Protein AF-A0A7X1LNG6-F1 (afdb_monomer_lite)

Sequence (52 aa):
MFNTAIGINKLRNKQGTGHGRPWLPTIKESEAKAAIEMAGVISSYMIDKLSN

pLDDT: mean 83.3, std 14.48, range [51.88, 97.56]

Radius of gyration: 12.41 Å; chains: 1; bounding box: 32×22×32 Å

Organism: Klebsiella pneumoniae (NCBI:txid573)

Structure (mmCIF, N/CA/C/O backbone):
data_AF-A0A7X1LNG6-F1
#
_entry.id   AF-A0A7X1LNG6-F1
#
loop_
_atom_site.group_PDB
_atom_site.id
_atom_site.type_symbol
_atom_site.label_atom_id
_atom_site.label_alt_id
_atom_site.label_comp_id
_atom_site.label_asym_id
_atom_site.label_entity_id
_atom_site.label_seq_id
_atom_site.pdbx_PDB_ins_code
_atom_site.Cartn_x
_atom_site.Cartn_y
_atom_site.Cartn_z
_atom_site.occupancy
_atom_site.B_iso_or_equiv
_atom_site.auth_seq_id
_atom_site.auth_comp_id
_atom_site.auth_asym_id
_atom_site.auth_atom_id
_atom_site.pdbx_PDB_model_num
ATOM 1 N N . MET A 1 1 ? -6.896 -7.144 4.274 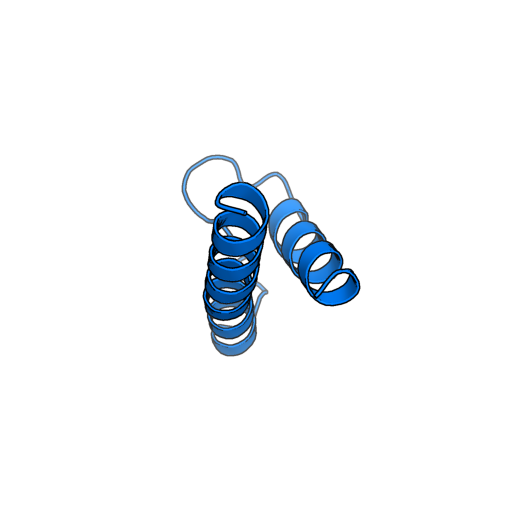1.00 86.81 1 MET A N 1
ATOM 2 C CA . MET A 1 1 ? -6.272 -5.888 4.756 1.00 86.81 1 MET A CA 1
ATOM 3 C C . MET A 1 1 ? -4.829 -6.071 5.212 1.00 86.81 1 MET A C 1
ATOM 5 O O . MET A 1 1 ? -3.970 -5.446 4.613 1.00 86.81 1 MET A O 1
ATOM 9 N N . PHE A 1 2 ? -4.526 -6.937 6.189 1.00 92.69 2 PHE A N 1
ATOM 10 C CA . PHE A 1 2 ? -3.158 -7.112 6.715 1.00 92.69 2 PHE A CA 1
ATOM 11 C C . PHE A 1 2 ? -2.090 -7.433 5.645 1.00 92.69 2 PH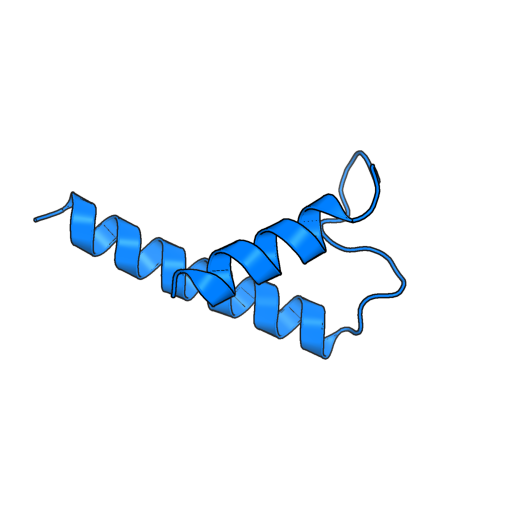E A C 1
ATOM 13 O O . PHE A 1 2 ? -1.136 -6.678 5.480 1.00 92.69 2 PHE A O 1
ATOM 20 N N . ASN A 1 3 ? -2.282 -8.491 4.845 1.00 95.44 3 ASN A N 1
ATOM 21 C CA . ASN A 1 3 ? -1.325 -8.859 3.788 1.00 95.44 3 ASN A CA 1
ATOM 22 C C . ASN A 1 3 ? -1.180 -7.773 2.711 1.00 95.44 3 ASN A C 1
ATOM 24 O O . ASN A 1 3 ? -0.084 -7.540 2.206 1.00 95.44 3 ASN A O 1
ATOM 28 N N . THR A 1 4 ? -2.271 -7.070 2.398 1.00 93.81 4 THR A N 1
ATOM 29 C CA . THR A 1 4 ? -2.263 -5.932 1.473 1.00 93.81 4 THR A CA 1
ATOM 30 C C . THR A 1 4 ? -1.414 -4.785 2.022 1.00 93.81 4 THR A C 1
ATOM 32 O O . THR A 1 4 ? -0.559 -4.272 1.307 1.00 93.81 4 THR A O 1
ATOM 35 N N . ALA A 1 5 ? -1.571 -4.438 3.304 1.00 93.12 5 ALA A N 1
ATOM 36 C CA . ALA A 1 5 ? -0.770 -3.409 3.969 1.00 93.12 5 ALA A CA 1
ATOM 37 C C . ALA A 1 5 ? 0.730 -3.753 3.963 1.00 93.12 5 ALA A C 1
ATOM 39 O O . ALA A 1 5 ? 1.567 -2.904 3.654 1.00 93.12 5 ALA A O 1
ATOM 40 N N . ILE A 1 6 ? 1.080 -5.018 4.232 1.00 92.75 6 ILE A N 1
ATOM 41 C CA . ILE A 1 6 ? 2.467 -5.499 4.140 1.00 92.75 6 ILE A CA 1
ATOM 42 C C . ILE A 1 6 ? 2.999 -5.366 2.708 1.00 92.75 6 ILE A C 1
ATOM 44 O O . ILE A 1 6 ? 4.121 -4.897 2.518 1.00 92.75 6 ILE A O 1
ATOM 48 N N . GLY A 1 7 ? 2.214 -5.759 1.701 1.00 90.81 7 GLY A N 1
ATOM 49 C CA . GLY A 1 7 ? 2.592 -5.654 0.289 1.00 90.81 7 GLY A CA 1
ATOM 50 C C . GLY A 1 7 ? 2.871 -4.213 -0.147 1.00 90.81 7 GLY A C 1
ATOM 51 O O . GLY A 1 7 ? 3.915 -3.945 -0.740 1.00 90.81 7 GLY A O 1
ATOM 52 N N . ILE A 1 8 ? 1.996 -3.277 0.227 1.00 89.69 8 ILE A N 1
ATOM 53 C CA . ILE A 1 8 ? 2.159 -1.837 -0.035 1.00 89.69 8 ILE A CA 1
ATOM 54 C C . ILE A 1 8 ? 3.438 -1.307 0.623 1.00 89.69 8 ILE A C 1
ATOM 56 O O . ILE A 1 8 ? 4.238 -0.634 -0.025 1.00 89.69 8 ILE A O 1
ATOM 60 N N . ASN A 1 9 ? 3.686 -1.657 1.887 1.00 86.94 9 ASN A N 1
ATOM 61 C CA . ASN A 1 9 ? 4.903 -1.234 2.584 1.00 86.94 9 ASN A CA 1
ATOM 62 C C . ASN A 1 9 ? 6.172 -1.801 1.932 1.00 86.94 9 ASN A C 1
ATOM 64 O O . ASN A 1 9 ? 7.176 -1.096 1.834 1.00 86.94 9 ASN A O 1
ATOM 68 N N . LYS A 1 10 ? 6.133 -3.042 1.433 1.00 84.62 10 LYS A N 1
ATOM 69 C CA . LYS A 1 10 ? 7.243 -3.627 0.665 1.00 84.62 10 LYS A CA 1
ATOM 70 C C . LYS A 1 10 ? 7.474 -2.901 -0.661 1.00 84.62 10 LYS A C 1
ATOM 72 O O . LYS A 1 10 ? 8.627 -2.675 -1.013 1.00 84.62 10 LYS A O 1
ATOM 77 N N . LEU A 1 11 ? 6.408 -2.515 -1.369 1.00 80.19 11 LEU A N 1
ATOM 78 C CA . LEU A 1 11 ? 6.500 -1.708 -2.594 1.00 80.19 11 LEU A CA 1
ATOM 79 C C . LEU A 1 11 ? 7.130 -0.336 -2.312 1.00 80.19 11 LEU A C 1
ATOM 81 O O . LEU A 1 11 ? 7.991 0.104 -3.072 1.00 80.19 11 LEU A O 1
ATOM 85 N N . ARG A 1 12 ? 6.756 0.297 -1.194 1.00 75.88 12 ARG A N 1
ATOM 86 C CA . ARG A 1 12 ? 7.239 1.626 -0.788 1.00 75.88 12 ARG A CA 1
ATOM 87 C C . ARG A 1 12 ? 8.708 1.600 -0.373 1.00 75.88 12 ARG A C 1
ATOM 89 O O . ARG A 1 12 ? 9.467 2.505 -0.687 1.00 75.88 12 ARG A O 1
ATOM 96 N N . ASN A 1 13 ? 9.116 0.553 0.339 1.00 69.31 13 ASN A N 1
ATOM 97 C CA . ASN A 1 13 ? 10.455 0.449 0.916 1.00 69.31 13 ASN A CA 1
ATOM 98 C C . ASN A 1 13 ? 11.499 -0.125 -0.066 1.00 69.31 13 ASN A C 1
ATOM 100 O O . ASN A 1 13 ? 12.618 -0.415 0.356 1.00 69.31 13 ASN A O 1
ATOM 104 N N . LYS A 1 14 ? 11.158 -0.358 -1.346 1.00 59.59 14 LYS A N 1
ATOM 105 C CA . LYS A 1 14 ? 11.965 -1.247 -2.195 1.00 59.59 14 LYS A CA 1
ATOM 106 C C . LYS A 1 14 ? 13.356 -0.717 -2.561 1.00 59.59 14 LYS A C 1
ATOM 108 O O . LYS A 1 14 ? 14.233 -1.547 -2.737 1.00 59.59 14 LYS A O 1
ATOM 113 N N . GLN A 1 15 ? 13.633 0.582 -2.599 1.00 53.34 15 GLN A N 1
ATOM 114 C CA . GLN A 1 15 ? 15.006 1.118 -2.541 1.00 53.34 15 GLN A CA 1
ATOM 115 C C . GLN A 1 15 ? 14.930 2.530 -1.974 1.00 53.34 15 GLN A C 1
ATOM 117 O O . GLN A 1 15 ? 13.918 3.189 -2.176 1.00 53.34 15 GLN A O 1
ATOM 122 N N . GLY A 1 16 ? 15.972 2.990 -1.281 1.00 54.12 16 GLY A N 1
ATOM 123 C CA . GLY A 1 16 ? 16.077 4.328 -0.689 1.00 54.12 16 GLY A CA 1
ATOM 124 C C . GLY A 1 16 ? 16.039 5.489 -1.692 1.00 54.12 16 GLY A C 1
ATOM 125 O O . GLY A 1 16 ? 16.963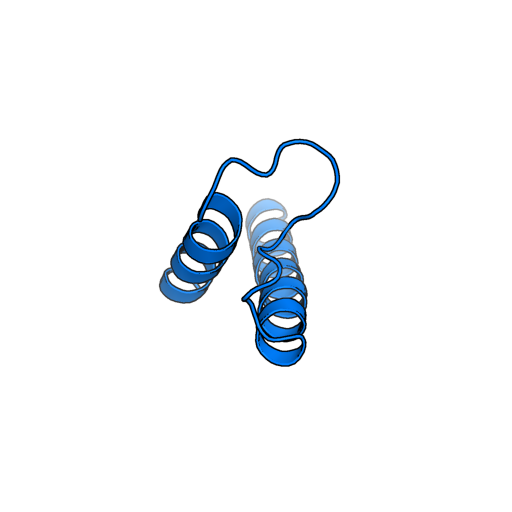 6.295 -1.734 1.00 54.12 16 GLY A O 1
ATOM 126 N N . THR A 1 17 ? 14.969 5.611 -2.478 1.00 52.47 17 THR A N 1
ATOM 127 C CA . THR A 1 17 ? 14.629 6.778 -3.288 1.00 52.47 17 THR A CA 1
ATOM 128 C C . THR A 1 17 ? 14.117 7.860 -2.348 1.00 52.47 17 THR A C 1
ATOM 130 O O . THR A 1 17 ? 12.920 8.117 -2.226 1.00 52.47 17 THR A O 1
ATOM 133 N N . GLY A 1 18 ? 15.056 8.441 -1.604 1.00 53.44 18 GLY A N 1
ATOM 134 C CA . GLY A 1 18 ? 14.830 9.655 -0.846 1.00 53.44 18 GLY A CA 1
ATOM 135 C C . GLY A 1 18 ? 14.206 10.736 -1.731 1.00 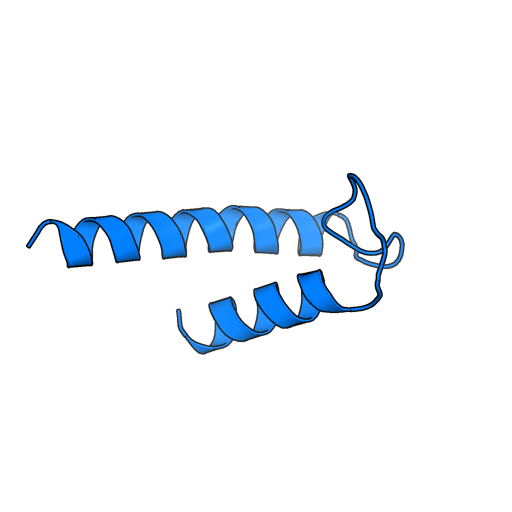53.44 18 GLY A C 1
ATOM 136 O O . GLY A 1 18 ? 14.541 10.863 -2.905 1.00 53.44 18 GLY A O 1
ATOM 137 N N . HIS A 1 19 ? 13.309 11.509 -1.120 1.00 51.88 19 HIS A N 1
ATOM 138 C CA . HIS A 1 19 ? 12.675 12.722 -1.641 1.00 51.88 19 HIS A CA 1
ATOM 139 C C . HIS A 1 19 ? 11.774 12.551 -2.884 1.00 51.88 19 HIS A C 1
ATOM 141 O O . HIS A 1 19 ? 12.191 12.658 -4.032 1.00 51.88 19 HIS A O 1
ATOM 147 N N . GLY A 1 20 ? 10.469 12.389 -2.625 1.00 59.69 20 GLY A N 1
ATOM 148 C CA . GLY A 1 20 ? 9.395 12.802 -3.541 1.00 59.69 20 GLY A CA 1
ATOM 149 C C . GLY A 1 20 ? 8.776 11.727 -4.437 1.00 59.69 20 GLY A C 1
ATOM 150 O O . GLY A 1 20 ? 7.690 11.957 -4.963 1.00 59.69 20 GLY A O 1
ATOM 151 N N . ARG A 1 21 ? 9.392 10.547 -4.590 1.00 65.38 21 ARG A N 1
ATOM 1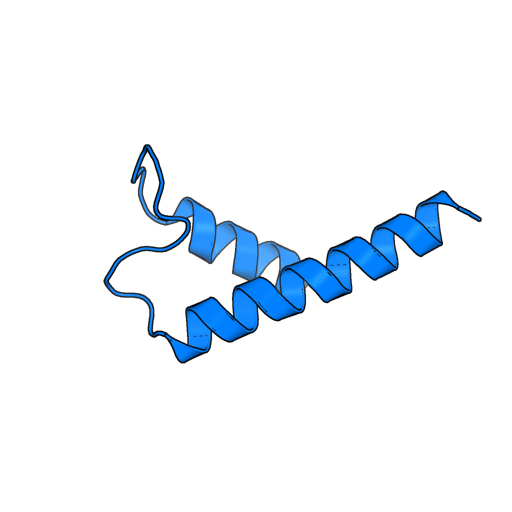52 C CA . ARG A 1 21 ? 8.802 9.429 -5.352 1.00 65.38 21 ARG A CA 1
ATOM 153 C C . ARG A 1 21 ? 8.431 8.267 -4.423 1.00 65.38 21 ARG A C 1
ATOM 155 O O . ARG A 1 21 ? 9.333 7.591 -3.939 1.00 65.38 21 ARG A O 1
ATOM 162 N N . PRO A 1 22 ? 7.128 8.010 -4.187 1.00 68.50 22 PRO A N 1
ATOM 163 C CA . PRO A 1 22 ? 6.679 6.912 -3.324 1.00 68.50 22 PRO A CA 1
ATOM 164 C C . PRO A 1 22 ? 7.035 5.513 -3.846 1.00 68.50 22 PRO A C 1
ATOM 166 O O . PRO A 1 22 ? 7.062 4.563 -3.069 1.00 68.50 22 PRO A O 1
ATOM 169 N N . TRP A 1 23 ? 7.280 5.387 -5.155 1.00 74.75 23 TRP A N 1
ATOM 170 C CA . TRP A 1 23 ? 7.444 4.120 -5.864 1.00 74.75 23 TRP A CA 1
ATOM 171 C C . TRP A 1 23 ? 8.677 4.154 -6.771 1.00 74.75 23 TRP A C 1
ATOM 173 O O . TRP A 1 23 ? 9.029 5.199 -7.327 1.00 74.75 23 TRP A O 1
ATOM 183 N N . LEU A 1 24 ? 9.310 2.994 -6.962 1.00 75.25 24 LEU A N 1
ATOM 184 C CA . LEU A 1 24 ? 10.399 2.840 -7.925 1.00 75.25 24 LEU A CA 1
ATOM 185 C C . LEU A 1 24 ? 9.897 3.060 -9.362 1.00 75.25 24 LEU A C 1
ATOM 187 O O . LEU A 1 24 ? 8.789 2.630 -9.676 1.00 75.25 24 LEU A O 1
ATOM 191 N N . PRO A 1 25 ? 10.725 3.613 -10.271 1.00 76.06 25 PRO A N 1
ATOM 192 C CA . PRO A 1 25 ? 10.367 3.778 -11.686 1.00 76.06 25 PRO A CA 1
ATOM 193 C C . PRO A 1 25 ? 10.023 2.468 -12.414 1.00 76.06 25 PRO A C 1
ATOM 195 O O . PRO A 1 25 ? 9.456 2.493 -13.497 1.00 76.06 25 PRO A O 1
ATOM 198 N N . THR A 1 26 ? 10.404 1.328 -11.837 1.00 82.25 26 THR A N 1
ATOM 199 C CA . THR A 1 26 ? 10.149 -0.016 -12.365 1.00 82.25 26 THR A CA 1
ATOM 200 C C . THR A 1 26 ? 8.776 -0.572 -11.985 1.00 82.25 26 THR A C 1
ATOM 202 O O . THR A 1 26 ? 8.391 -1.619 -12.500 1.00 82.25 26 THR A O 1
ATOM 205 N N . ILE A 1 27 ? 8.046 0.097 -11.087 1.00 85.06 27 ILE A N 1
ATOM 206 C CA . ILE A 1 27 ? 6.677 -0.272 -10.717 1.00 85.06 27 ILE A CA 1
ATOM 207 C C . ILE A 1 27 ? 5.730 0.212 -11.815 1.00 85.06 27 ILE A C 1
ATOM 209 O O . ILE A 1 27 ? 5.815 1.363 -12.252 1.00 85.06 27 ILE A O 1
ATOM 213 N N . LYS A 1 28 ? 4.815 -0.657 -12.258 1.00 88.44 28 LYS A N 1
ATOM 214 C CA . LYS A 1 28 ? 3.819 -0.274 -13.264 1.00 88.44 28 LYS A CA 1
ATOM 215 C C . LYS A 1 28 ? 2.857 0.751 -12.678 1.00 88.44 28 LYS A C 1
ATOM 217 O O . LYS A 1 28 ? 2.479 0.674 -11.512 1.00 88.44 28 LYS A O 1
ATOM 222 N N . GLU A 1 29 ? 2.375 1.658 -13.518 1.00 87.44 29 GLU A N 1
ATOM 223 C CA . GLU A 1 29 ? 1.400 2.672 -13.107 1.00 87.44 29 GLU A CA 1
ATOM 224 C C . GLU A 1 29 ? 0.144 2.050 -12.472 1.00 87.44 29 GLU A C 1
ATOM 226 O O . GLU A 1 29 ? -0.351 2.539 -11.459 1.00 87.44 29 GLU A O 1
ATOM 231 N N . SER A 1 30 ? -0.321 0.913 -12.998 1.00 92.25 30 SER A N 1
ATOM 232 C CA . SER A 1 30 ? -1.454 0.171 -12.436 1.00 92.25 30 SER A CA 1
ATOM 233 C C . SER A 1 30 ? -1.186 -0.377 -11.031 1.00 92.25 30 SER A C 1
ATOM 235 O O . SER A 1 30 ? -2.073 -0.337 -10.182 1.00 92.25 30 SER A O 1
ATOM 237 N N . GLU A 1 31 ? 0.030 -0.853 -10.757 1.00 88.25 31 GLU A N 1
ATOM 238 C CA . GLU A 1 31 ? 0.435 -1.346 -9.435 1.00 88.25 31 GLU A CA 1
ATOM 239 C C . GLU A 1 31 ? 0.553 -0.192 -8.435 1.00 88.25 31 GLU A C 1
ATOM 241 O O . GLU A 1 31 ? 0.086 -0.303 -7.301 1.00 88.25 31 GLU A O 1
ATOM 246 N N . ALA A 1 32 ? 1.123 0.937 -8.869 1.00 87.44 32 ALA A N 1
ATOM 247 C CA . ALA A 1 32 ? 1.212 2.153 -8.069 1.00 87.44 32 ALA A CA 1
ATOM 248 C C . ALA A 1 32 ? -0.180 2.703 -7.720 1.00 87.44 32 ALA A C 1
ATOM 250 O O . ALA A 1 32 ? -0.445 3.019 -6.558 1.00 87.44 32 ALA A O 1
ATOM 251 N N . LYS A 1 33 ? -1.086 2.769 -8.703 1.00 90.94 33 LYS A N 1
ATOM 252 C CA . LYS A 1 33 ? -2.471 3.212 -8.507 1.00 90.94 33 LYS A CA 1
ATOM 253 C C . LYS A 1 33 ? -3.212 2.307 -7.522 1.00 90.94 33 LYS A C 1
ATOM 255 O O . LYS A 1 33 ? -3.748 2.806 -6.535 1.00 90.94 33 LYS A O 1
ATOM 260 N N . ALA A 1 34 ? -3.158 0.991 -7.731 1.00 92.88 34 ALA A N 1
ATOM 261 C CA . ALA A 1 34 ? -3.788 0.028 -6.831 1.00 92.88 34 ALA A CA 1
ATOM 262 C C . ALA A 1 34 ? -3.236 0.134 -5.397 1.00 92.88 34 ALA A C 1
ATOM 264 O O . ALA A 1 34 ? -3.997 0.079 -4.431 1.00 92.88 34 ALA A O 1
ATOM 265 N N . ALA A 1 35 ? -1.923 0.331 -5.232 1.00 91.25 35 ALA A N 1
ATOM 266 C CA . ALA A 1 35 ? -1.309 0.503 -3.916 1.00 91.25 35 ALA A CA 1
ATOM 267 C C . ALA A 1 35 ? -1.790 1.779 -3.197 1.00 91.25 35 ALA A C 1
ATOM 269 O O . ALA A 1 35 ? -2.045 1.733 -1.992 1.00 91.25 35 ALA A O 1
ATOM 270 N N . ILE A 1 36 ? -1.943 2.894 -3.922 1.00 90.75 36 ILE A N 1
ATOM 271 C CA . ILE A 1 36 ? -2.459 4.163 -3.380 1.00 90.75 36 ILE A CA 1
ATOM 272 C C . ILE A 1 36 ? -3.919 4.013 -2.938 1.00 90.75 36 ILE A C 1
ATOM 274 O O . ILE A 1 36 ? -4.257 4.357 -1.805 1.00 90.75 36 ILE A O 1
ATOM 278 N N . GLU A 1 37 ? -4.775 3.466 -3.800 1.00 95.12 37 GLU A N 1
ATOM 279 C CA . GLU A 1 37 ? -6.200 3.268 -3.502 1.00 95.12 37 GLU A CA 1
ATOM 280 C C . GLU A 1 37 ? -6.383 2.362 -2.278 1.00 95.12 37 GLU A C 1
ATOM 282 O O . GLU A 1 37 ? -7.117 2.694 -1.342 1.00 95.12 37 GLU A O 1
ATOM 287 N N . MET A 1 38 ? -5.637 1.256 -2.225 1.00 95.88 38 MET A N 1
ATOM 288 C CA . MET A 1 38 ? -5.702 0.337 -1.095 1.00 95.88 38 MET A CA 1
ATOM 289 C C . MET A 1 38 ? -5.183 0.949 0.209 1.00 95.88 38 MET A C 1
ATOM 291 O O . MET A 1 38 ? -5.728 0.642 1.272 1.00 95.88 38 MET A O 1
ATOM 295 N N . ALA A 1 39 ? -4.175 1.825 0.159 1.00 94.00 39 ALA A N 1
ATOM 296 C CA . ALA A 1 39 ? -3.724 2.564 1.337 1.00 94.00 39 ALA A CA 1
ATOM 297 C C . ALA A 1 39 ? -4.835 3.472 1.895 1.00 94.00 39 ALA A C 1
ATOM 299 O O . ALA A 1 39 ? -5.021 3.524 3.114 1.00 94.00 39 ALA A O 1
ATOM 300 N N . GLY A 1 40 ? -5.613 4.125 1.025 1.00 95.12 40 GLY A N 1
ATOM 301 C CA . GLY A 1 40 ? -6.791 4.905 1.419 1.00 95.12 40 GLY A CA 1
ATOM 302 C C . GLY A 1 40 ? -7.865 4.051 2.099 1.00 95.12 40 GLY A C 1
ATOM 303 O O . GLY A 1 40 ? -8.317 4.390 3.193 1.00 95.12 40 GLY A O 1
ATOM 304 N N . VAL A 1 41 ? -8.209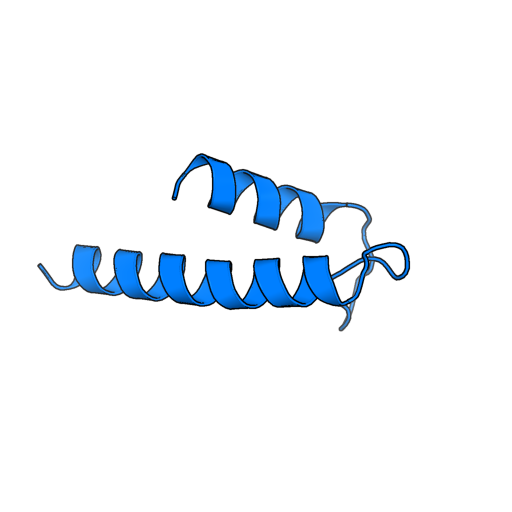 2.897 1.514 1.00 97.56 41 VAL A N 1
ATOM 305 C CA . VAL A 1 41 ? -9.187 1.949 2.089 1.00 97.56 41 VAL A CA 1
ATOM 306 C C . VAL A 1 41 ? -8.753 1.457 3.472 1.00 97.56 41 VAL A C 1
ATOM 308 O O . VAL A 1 41 ? -9.552 1.435 4.406 1.00 97.56 41 VAL A O 1
ATOM 311 N N . ILE A 1 42 ? -7.479 1.082 3.624 1.00 95.88 42 ILE A N 1
ATOM 312 C CA . ILE A 1 42 ? -6.928 0.648 4.914 1.00 95.88 42 ILE A CA 1
ATOM 313 C C . ILE A 1 42 ? -6.990 1.791 5.933 1.00 95.88 42 ILE A C 1
ATOM 315 O O . ILE A 1 42 ? -7.395 1.562 7.068 1.00 95.88 42 ILE A O 1
ATOM 319 N N . SER A 1 43 ? -6.631 3.013 5.532 1.00 95.31 43 SER A N 1
ATOM 320 C CA . SER A 1 43 ? -6.646 4.178 6.426 1.00 95.31 43 SER A CA 1
ATOM 321 C C . SER A 1 43 ? -8.060 4.504 6.904 1.00 95.31 43 SER A C 1
ATOM 323 O O . SER A 1 43 ? -8.269 4.697 8.097 1.00 95.31 43 SER A O 1
ATOM 325 N N . SER A 1 44 ? -9.042 4.494 5.997 1.00 96.56 44 SER A N 1
ATOM 326 C CA . SER A 1 44 ? -10.454 4.689 6.342 1.00 96.56 44 SER A CA 1
ATOM 327 C C . SER A 1 44 ? -10.943 3.635 7.337 1.00 96.56 44 SER A C 1
ATOM 329 O O . SER A 1 44 ? -11.540 3.992 8.349 1.00 96.56 44 SER A O 1
ATOM 331 N N . TYR A 1 45 ? -10.611 2.361 7.109 1.00 95.44 45 TYR A N 1
ATOM 332 C CA . TYR A 1 45 ? -10.930 1.291 8.053 1.00 95.44 45 TYR A CA 1
ATOM 333 C C . TYR A 1 45 ? -10.270 1.498 9.421 1.00 95.44 45 TYR A C 1
ATOM 335 O O . TYR A 1 45 ? -10.903 1.297 10.452 1.00 95.44 45 TYR A O 1
ATOM 343 N N . MET A 1 46 ? -9.004 1.917 9.458 1.00 95.19 46 MET A N 1
ATOM 344 C CA . MET A 1 46 ? -8.310 2.175 10.722 1.00 95.19 46 MET A CA 1
ATOM 345 C C . MET A 1 46 ? -8.920 3.350 11.496 1.00 95.19 46 MET A C 1
ATOM 347 O O . MET A 1 46 ? -9.024 3.264 12.715 1.00 95.19 46 MET A O 1
ATOM 351 N N . ILE A 1 47 ? -9.343 4.417 10.812 1.00 96.94 47 ILE A N 1
ATOM 352 C CA . ILE A 1 47 ? -10.023 5.563 11.439 1.00 96.94 47 ILE A CA 1
ATOM 353 C C . ILE A 1 47 ? -11.362 5.134 12.049 1.00 96.94 47 ILE A C 1
ATOM 355 O O . ILE A 1 47 ? -11.651 5.486 13.192 1.00 96.94 47 ILE A O 1
ATOM 359 N N . ASP A 1 48 ? -12.147 4.339 11.322 1.00 96.81 48 ASP A N 1
ATOM 360 C CA . ASP A 1 48 ? -13.411 3.784 11.819 1.00 96.81 48 ASP A CA 1
ATOM 361 C C . ASP A 1 48 ? -13.198 2.916 13.072 1.00 96.81 48 ASP A C 1
ATOM 363 O O . ASP A 1 48 ? -13.938 3.012 14.050 1.00 96.81 48 ASP A O 1
ATOM 367 N N . LYS A 1 49 ? -12.109 2.136 13.096 1.00 94.50 49 LYS A N 1
ATOM 368 C CA . LYS A 1 49 ? -11.712 1.323 14.256 1.00 94.50 49 LYS A CA 1
ATOM 369 C C . LYS A 1 49 ? -11.177 2.121 15.447 1.00 94.50 49 LYS A C 1
ATOM 371 O O . LYS A 1 49 ? -11.113 1.549 16.525 1.00 94.50 49 LYS A O 1
ATOM 376 N N . LEU A 1 50 ? -10.737 3.364 15.253 1.00 94.56 50 LEU A N 1
ATOM 377 C CA . LEU A 1 50 ? -10.274 4.253 16.329 1.00 94.56 50 LEU A CA 1
ATOM 378 C C . LEU A 1 50 ? -11.399 5.119 16.902 1.00 94.56 50 LEU A C 1
ATOM 380 O O . LEU A 1 50 ? -11.270 5.627 18.011 1.00 94.56 50 LEU A O 1
ATOM 384 N N . SER A 1 51 ? -12.463 5.326 16.125 1.00 86.94 51 SER A N 1
ATOM 385 C CA . SER A 1 51 ? -13.597 6.183 16.488 1.00 86.94 51 SER A CA 1
ATOM 386 C C . SER A 1 51 ? -14.718 5.423 17.216 1.00 86.94 51 SER A C 1
ATOM 388 O O . SER A 1 51 ? -15.743 6.021 17.531 1.00 86.94 51 SER A O 1
ATOM 390 N N . ASN A 1 52 ? -14.513 4.129 17.482 1.00 52.28 52 ASN A N 1
ATOM 391 C CA . ASN A 1 52 ? -15.391 3.200 18.202 1.00 52.28 52 ASN A CA 1
ATOM 392 C C . ASN A 1 52 ? -14.572 2.388 19.212 1.00 52.28 52 ASN A C 1
ATOM 394 O O . ASN A 1 52 ? -15.180 1.853 20.163 1.00 52.28 52 ASN A O 1
#

InterPro domains:
  IPR026001 Abortive infection protein-like, C-terminal domain [PF14355] (3-49)

Secondary structure (DSSP, 8-state):
-HHHHHHHHHHHTSS---SS-SS-TTS-HHHHHHHHHHHHHHHHHHHHHH--

Foldseek 3Di:
DVVLVVVLVCQQPVDPPPPDDSGDPPDDPVRVVVSVVVVVVVVVVVVVVVVD